Protein AF-A0A5C4VNK1-F1 (afdb_monomer_lite)

Foldseek 3Di:
DDDDDDDDDPPPDPDPDDPPPFDKQKDQWLVSVQVVCVPPQAFFFWQFKFAPAPPAEPEEPDDRNVLGRFTWHGWAHPDGQWIWIDGHFKIKIKRQPPFKMKMWTQADDDDDPPDPADARMWTATPNHTTIGTHGPDPHDDMHIYMDTD

Organism: NCBI:txid1517589

Radius of gyration: 21.31 Å; chains: 1; bounding box: 63×32×71 Å

pLDDT: mean 85.54, std 19.6, range [34.22, 98.31]

Sequence (149 aa):
MNHVETFSSGLVMPLPGGLDRAMTVKARTAADLVALHAEYLDGQTVAKFVVHGINSLKSMDVPLDALAGERVGAVTPTGEATFDLALGAHVLTVDLQRVGVVQWSKNLSAWSFGQPSMPTGQLLFEGGGGINFSEAAKTKRITFRISRA

Structure (mmCIF, N/CA/C/O backbone):
data_AF-A0A5C4VNK1-F1
#
_entry.id   AF-A0A5C4VNK1-F1
#
loop_
_atom_site.group_PDB
_atom_site.id
_atom_site.type_symbol
_atom_site.label_atom_id
_atom_site.label_alt_id
_atom_site.label_comp_id
_atom_site.label_asym_id
_atom_site.label_entity_id
_atom_site.label_seq_id
_atom_site.pdbx_PDB_ins_code
_atom_site.Cartn_x
_atom_site.Cartn_y
_atom_site.Cartn_z
_atom_site.occupancy
_atom_site.B_iso_or_equiv
_atom_site.auth_seq_id
_atom_site.auth_comp_id
_atom_site.auth_a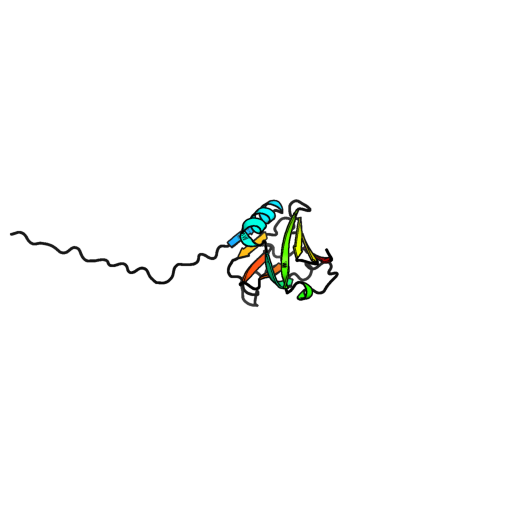sym_id
_atom_site.auth_atom_id
_atom_site.pdbx_PDB_model_num
ATOM 1 N N . MET A 1 1 ? -49.072 16.860 -57.451 1.00 45.97 1 MET A N 1
ATOM 2 C CA . MET A 1 1 ? -48.326 17.913 -56.725 1.00 45.97 1 MET A CA 1
ATOM 3 C C . MET A 1 1 ? -48.921 17.941 -55.325 1.00 45.97 1 MET A C 1
ATOM 5 O O . MET A 1 1 ? -50.079 18.294 -55.205 1.00 45.97 1 MET A O 1
ATOM 9 N N . ASN A 1 2 ? -48.318 17.367 -54.288 1.00 38.59 2 ASN A N 1
ATOM 10 C CA . ASN A 1 2 ? -46.922 17.481 -53.877 1.00 38.59 2 ASN A CA 1
ATOM 11 C C . ASN A 1 2 ? -46.311 16.129 -53.485 1.00 38.59 2 ASN A C 1
ATOM 13 O O . ASN A 1 2 ? -46.978 15.265 -52.924 1.00 38.59 2 ASN A O 1
ATOM 17 N N . HIS A 1 3 ? -45.036 15.990 -53.838 1.00 37.59 3 HIS A N 1
ATOM 18 C CA . HIS A 1 3 ? -44.145 14.888 -53.507 1.00 37.59 3 HIS A CA 1
ATOM 19 C C . HIS A 1 3 ? -43.851 14.878 -52.000 1.00 37.59 3 HIS A C 1
ATOM 21 O O . HIS A 1 3 ? -43.581 15.924 -51.413 1.00 37.59 3 HIS A O 1
ATOM 27 N N . VAL A 1 4 ? -43.889 13.690 -51.398 1.00 43.09 4 VAL A N 1
ATOM 28 C CA . VAL A 1 4 ? -43.359 13.407 -50.062 1.00 43.09 4 VAL A CA 1
ATOM 29 C C . VAL A 1 4 ? -41.907 12.978 -50.260 1.00 43.09 4 VAL A C 1
ATOM 31 O O . VAL A 1 4 ? -41.666 11.970 -50.923 1.00 43.09 4 VAL A O 1
ATOM 34 N N . GLU A 1 5 ? -40.948 13.735 -49.726 1.00 37.41 5 GLU A N 1
ATOM 35 C CA . GLU A 1 5 ? -39.546 13.316 -49.673 1.00 37.41 5 GLU A CA 1
ATOM 36 C C . GLU A 1 5 ? -39.192 12.802 -48.272 1.00 37.41 5 GLU A C 1
ATOM 38 O O . GLU A 1 5 ? -39.192 13.509 -47.268 1.00 37.41 5 GLU A O 1
ATOM 43 N N . THR A 1 6 ? -38.957 11.496 -48.271 1.00 39.03 6 THR A N 1
ATOM 44 C CA . THR A 1 6 ? -38.232 10.610 -47.366 1.00 39.03 6 THR A CA 1
ATOM 45 C C . THR A 1 6 ? -37.238 11.279 -46.404 1.00 39.03 6 THR A C 1
ATOM 47 O O . THR A 1 6 ? -36.171 11.737 -46.808 1.00 39.03 6 THR A O 1
ATOM 50 N N . PHE A 1 7 ? -37.507 11.189 -45.097 1.00 36.97 7 PHE A N 1
ATOM 51 C CA . PHE A 1 7 ? -36.459 11.270 -44.076 1.00 36.97 7 PHE A CA 1
ATOM 52 C C . PHE A 1 7 ? -35.729 9.925 -44.022 1.00 36.97 7 PHE A C 1
ATOM 54 O O . PHE A 1 7 ? -36.294 8.908 -43.619 1.00 36.97 7 PHE A O 1
ATOM 61 N N . SER A 1 8 ? -34.470 9.920 -44.461 1.00 41.41 8 SER A N 1
ATOM 62 C CA . SER A 1 8 ? -33.576 8.770 -44.347 1.00 41.41 8 SER A CA 1
ATOM 63 C C . SER A 1 8 ? -33.386 8.403 -42.872 1.00 41.41 8 SER A C 1
ATOM 65 O O . SER A 1 8 ? -32.919 9.211 -42.067 1.00 41.41 8 SER A O 1
ATOM 67 N N . SER A 1 9 ? -33.787 7.184 -42.513 1.00 45.34 9 SER A N 1
ATOM 68 C CA . SER A 1 9 ? -33.595 6.599 -41.190 1.00 45.34 9 SER A CA 1
ATOM 69 C C . SER A 1 9 ? -32.107 6.362 -40.930 1.00 45.34 9 SER A C 1
ATOM 71 O O . SER A 1 9 ? -31.555 5.319 -41.270 1.00 45.34 9 SER A O 1
ATOM 73 N N . GLY A 1 10 ? -31.454 7.325 -40.283 1.00 35.81 10 GLY A N 1
ATOM 74 C CA . GLY A 1 10 ? -30.170 7.121 -39.619 1.00 35.81 10 GLY A CA 1
ATOM 75 C C . GLY A 1 10 ? -30.363 6.344 -38.318 1.00 35.81 10 GLY A C 1
ATOM 76 O O . GLY A 1 10 ? -30.287 6.920 -37.237 1.00 35.81 10 GLY A O 1
ATOM 77 N N . LEU A 1 11 ? -30.648 5.043 -38.419 1.00 34.22 11 LEU A N 1
ATOM 78 C CA . LEU A 1 11 ? -30.613 4.119 -37.288 1.00 34.22 11 LEU A CA 1
ATOM 79 C C . LEU A 1 11 ? -29.149 3.958 -36.847 1.00 34.22 11 LEU A C 1
ATOM 81 O O . LEU A 1 11 ? -28.434 3.079 -37.325 1.00 34.22 11 LEU A O 1
ATOM 85 N N . VAL A 1 12 ? -28.683 4.823 -35.946 1.00 37.19 12 VAL A N 1
ATOM 86 C CA . VAL A 1 12 ? -27.441 4.579 -35.208 1.00 37.19 12 VAL A CA 1
ATOM 87 C C . VAL A 1 12 ? -27.752 3.489 -34.189 1.00 37.19 12 VAL A C 1
ATOM 89 O O . VAL A 1 12 ? -28.315 3.751 -33.128 1.00 37.19 12 VAL A O 1
ATOM 92 N N . MET A 1 13 ? -27.433 2.244 -34.539 1.00 36.16 13 MET A N 1
ATOM 93 C CA . MET A 1 13 ? -27.418 1.157 -33.567 1.00 36.16 13 MET A CA 1
ATOM 94 C C . MET A 1 13 ? -26.380 1.483 -32.481 1.00 36.16 13 MET A C 1
ATOM 96 O O . MET A 1 13 ? -25.235 1.790 -32.825 1.00 36.16 13 MET A O 1
ATOM 100 N N . PRO A 1 14 ? -26.723 1.413 -31.183 1.00 37.62 14 PRO A N 1
ATOM 101 C CA . PRO A 1 14 ? -25.704 1.429 -30.150 1.00 37.62 14 PRO A CA 1
ATOM 102 C C . PRO A 1 14 ? -24.850 0.166 -30.306 1.00 37.62 14 PRO A C 1
ATOM 104 O O . PRO A 1 14 ? -25.360 -0.954 -30.272 1.00 37.62 14 PRO A O 1
ATOM 107 N N . LEU A 1 15 ? -23.543 0.346 -30.506 1.00 40.25 15 LEU A N 1
ATOM 108 C CA . LEU A 1 15 ? -22.578 -0.747 -30.421 1.00 40.25 15 LEU A CA 1
ATOM 109 C C . LEU A 1 15 ? -22.698 -1.405 -29.030 1.00 40.25 15 LEU A C 1
ATOM 111 O O . LEU A 1 15 ? -22.724 -0.682 -28.028 1.00 40.25 15 LEU A O 1
ATOM 115 N N . PRO A 1 16 ? -22.736 -2.745 -28.924 1.00 41.34 16 PRO A N 1
ATOM 116 C CA . PRO A 1 16 ? -22.657 -3.423 -27.640 1.00 41.34 16 PRO A CA 1
ATOM 117 C C . PRO A 1 16 ? -21.209 -3.321 -27.156 1.00 41.34 16 PRO A C 1
ATOM 119 O O . PRO A 1 16 ? -20.336 -4.087 -27.550 1.00 41.34 16 PRO A O 1
ATOM 122 N N . GLY A 1 17 ? -20.936 -2.296 -26.360 1.00 39.12 17 GLY A N 1
ATOM 123 C CA . GLY A 1 17 ? -19.584 -1.973 -25.925 1.00 39.12 17 GLY A CA 1
ATOM 124 C C . GLY A 1 17 ? -19.568 -0.684 -25.129 1.00 39.12 17 GLY A C 1
ATOM 125 O O . GLY A 1 17 ? -18.886 0.268 -25.498 1.00 39.12 17 GLY A O 1
ATOM 126 N N . GLY A 1 18 ? -20.360 -0.632 -24.056 1.00 34.25 18 GLY A N 1
ATOM 127 C CA . GLY A 1 18 ? -20.182 0.394 -23.039 1.00 34.25 18 GLY A CA 1
ATOM 128 C C . GLY A 1 18 ? -18.752 0.293 -22.527 1.00 34.25 18 GLY A C 1
ATOM 129 O O . GLY A 1 18 ? -18.399 -0.684 -21.873 1.00 34.25 18 GLY A O 1
ATOM 130 N N . LEU A 1 19 ? -17.919 1.268 -22.886 1.00 40.84 19 LEU A N 1
ATOM 131 C CA . LEU A 1 19 ? -16.625 1.494 -22.266 1.00 40.84 19 LEU A CA 1
ATOM 132 C C . LEU A 1 19 ? -16.881 1.637 -20.766 1.00 40.84 19 LEU A C 1
ATOM 134 O O . LEU A 1 19 ? -17.278 2.707 -20.304 1.00 40.84 19 LEU A O 1
ATOM 138 N N . ASP A 1 20 ? -16.670 0.551 -20.028 1.00 42.06 20 ASP A N 1
ATOM 139 C CA . ASP A 1 20 ? -16.421 0.556 -18.593 1.00 42.06 20 ASP A CA 1
ATOM 140 C C . ASP A 1 20 ? -15.148 1.398 -18.433 1.00 42.06 20 ASP A C 1
ATOM 142 O O . ASP A 1 20 ? -14.027 0.894 -18.516 1.00 42.06 20 ASP A O 1
ATOM 146 N N . ARG A 1 21 ? -15.304 2.734 -18.428 1.00 48.28 21 ARG A N 1
ATOM 147 C CA . ARG A 1 21 ? -14.194 3.686 -18.322 1.00 48.28 21 ARG A CA 1
ATOM 148 C C . ARG A 1 21 ? -13.455 3.252 -17.077 1.00 48.28 21 ARG A C 1
ATOM 150 O O . ARG A 1 21 ? -14.035 3.356 -16.004 1.00 48.28 21 ARG A O 1
ATOM 157 N N . ALA A 1 22 ? -12.241 2.725 -17.240 1.00 54.50 22 ALA A N 1
ATOM 158 C CA . ALA A 1 22 ? -11.455 2.154 -16.157 1.00 54.50 22 ALA A CA 1
ATOM 159 C C . ALA A 1 22 ? -11.434 3.136 -14.983 1.00 54.50 22 ALA A C 1
ATOM 161 O O . ALA A 1 22 ? -10.708 4.135 -15.013 1.00 54.50 22 ALA A O 1
ATOM 162 N N . MET A 1 23 ? -12.306 2.902 -13.999 1.00 65.88 23 MET A N 1
ATOM 163 C CA . MET A 1 23 ? -12.531 3.853 -12.928 1.00 65.88 23 MET A CA 1
ATOM 164 C C . MET A 1 23 ? -11.288 3.808 -12.064 1.00 65.88 23 MET A C 1
ATOM 166 O O . MET A 1 23 ? -11.009 2.818 -11.394 1.00 65.88 23 MET A O 1
ATOM 170 N N . THR A 1 24 ? -10.489 4.856 -12.205 1.00 76.94 24 THR A N 1
ATOM 171 C CA . THR A 1 24 ? -9.180 4.963 -11.591 1.00 76.94 24 THR A CA 1
ATOM 172 C C . THR A 1 24 ? -9.234 6.121 -10.621 1.00 76.94 24 THR A C 1
ATOM 174 O O . THR A 1 24 ? -9.294 7.277 -11.042 1.00 76.94 24 THR A O 1
ATOM 177 N N . VAL A 1 25 ? -9.201 5.812 -9.330 1.00 89.56 25 VAL A N 1
ATOM 178 C CA . VAL A 1 25 ? -9.238 6.813 -8.261 1.00 89.56 25 VAL A CA 1
ATOM 179 C C . VAL A 1 25 ? -7.847 6.927 -7.661 1.00 89.56 25 VAL A C 1
ATOM 181 O O . VAL A 1 25 ? -7.169 5.920 -7.447 1.00 89.56 25 VAL A O 1
ATOM 184 N N . LYS A 1 26 ? -7.389 8.165 -7.455 1.00 93.38 26 LYS A N 1
ATOM 185 C CA . LYS A 1 26 ? -6.044 8.462 -6.958 1.00 93.38 26 LYS A CA 1
ATOM 186 C C . LYS A 1 26 ? -6.114 9.137 -5.601 1.00 93.38 26 LYS A C 1
ATOM 188 O O . LYS A 1 26 ? -6.891 10.065 -5.424 1.00 93.38 26 LYS A O 1
ATOM 193 N N . ALA A 1 27 ? -5.224 8.726 -4.713 1.00 92.94 27 ALA A N 1
ATOM 194 C CA . ALA A 1 27 ? -5.024 9.316 -3.402 1.00 92.94 27 ALA A CA 1
ATOM 195 C C . ALA A 1 27 ? -3.539 9.637 -3.204 1.00 92.94 27 ALA A C 1
ATOM 197 O O . ALA A 1 27 ? -2.667 8.892 -3.666 1.00 92.94 27 ALA A O 1
ATOM 198 N N . ARG A 1 28 ? -3.244 10.772 -2.563 1.00 93.38 28 ARG A N 1
ATOM 199 C CA . ARG A 1 28 ? -1.862 11.203 -2.274 1.00 93.38 28 ARG A CA 1
ATOM 200 C C . ARG A 1 28 ? -1.623 11.477 -0.801 1.00 93.38 28 ARG A C 1
ATOM 202 O O . ARG A 1 28 ? -0.479 11.438 -0.364 1.00 93.38 28 ARG A O 1
ATOM 209 N N . THR A 1 29 ? -2.688 11.743 -0.059 1.00 92.62 29 THR A N 1
ATOM 210 C CA . THR A 1 29 ? -2.644 11.940 1.387 1.00 92.62 29 THR A CA 1
ATOM 211 C C . THR A 1 29 ? -3.324 10.782 2.106 1.00 92.62 29 THR A C 1
ATOM 213 O O . THR A 1 29 ? -4.122 10.043 1.522 1.00 92.62 29 THR A O 1
ATOM 216 N N . ALA A 1 30 ? -3.039 10.634 3.398 1.00 91.81 30 ALA A N 1
ATOM 217 C CA . ALA A 1 30 ? -3.733 9.662 4.233 1.00 91.81 30 ALA A CA 1
ATOM 218 C C . ALA A 1 30 ? -5.246 9.955 4.317 1.00 91.81 30 ALA A C 1
ATOM 220 O O . ALA A 1 30 ? -6.048 9.027 4.351 1.00 91.81 30 ALA A O 1
ATOM 221 N N . ALA A 1 31 ? -5.653 11.229 4.273 1.00 91.25 31 ALA A N 1
ATOM 222 C CA . ALA A 1 31 ? -7.063 11.621 4.255 1.00 91.25 31 ALA A CA 1
ATOM 223 C C . ALA A 1 31 ? -7.775 11.172 2.966 1.00 91.25 31 ALA A C 1
ATOM 225 O O . ALA A 1 31 ? -8.860 10.593 3.036 1.00 91.25 31 ALA A O 1
ATOM 226 N N . ASP A 1 32 ? -7.138 11.357 1.803 1.00 93.38 32 ASP A N 1
ATOM 227 C CA . ASP A 1 32 ? -7.664 10.851 0.526 1.00 93.38 32 ASP A CA 1
ATOM 228 C C . ASP A 1 32 ? -7.832 9.326 0.565 1.00 93.38 32 ASP A C 1
ATOM 230 O O . ASP A 1 32 ? -8.756 8.776 -0.032 1.00 93.38 32 ASP A O 1
ATOM 234 N N . LEU A 1 33 ? -6.936 8.632 1.274 1.00 93.62 33 LEU A N 1
ATOM 235 C CA . LEU A 1 33 ? -7.006 7.184 1.417 1.00 93.62 33 LEU A CA 1
ATOM 236 C C . LEU A 1 33 ? -8.103 6.693 2.331 1.00 93.62 33 LEU A C 1
ATOM 238 O O . LEU A 1 33 ? -8.663 5.642 2.046 1.00 93.62 33 LEU A O 1
ATOM 242 N N . VAL A 1 34 ? -8.441 7.433 3.381 1.00 95.25 34 VAL A N 1
ATOM 243 C CA . VAL A 1 34 ? -9.615 7.110 4.195 1.00 95.25 34 VAL A CA 1
ATOM 244 C C . VAL A 1 34 ? -10.882 7.184 3.337 1.00 95.25 34 VAL A C 1
ATOM 246 O O . VAL A 1 34 ? -11.717 6.283 3.405 1.00 95.25 34 VAL A O 1
ATOM 249 N N . ALA A 1 35 ? -10.997 8.200 2.473 1.00 93.81 35 ALA A N 1
ATOM 250 C CA . ALA A 1 35 ? -12.117 8.317 1.539 1.00 93.81 35 ALA A CA 1
ATOM 251 C C . ALA A 1 35 ? -12.133 7.175 0.505 1.00 93.81 35 ALA A C 1
ATOM 253 O O . ALA A 1 35 ? -13.151 6.509 0.335 1.00 93.81 35 ALA A O 1
ATOM 254 N N . LEU A 1 36 ? -10.988 6.891 -0.128 1.00 93.44 36 LEU A N 1
ATOM 255 C CA . LEU A 1 36 ? -10.841 5.792 -1.089 1.00 93.44 36 LEU A CA 1
ATOM 256 C C . LEU A 1 36 ? -11.131 4.426 -0.438 1.00 93.44 36 LEU A C 1
ATOM 258 O O . LEU A 1 36 ? -11.768 3.573 -1.055 1.00 93.44 36 LEU A O 1
ATOM 262 N N . HIS A 1 37 ? -10.715 4.228 0.816 1.00 94.94 37 HIS A N 1
ATOM 263 C CA . HIS A 1 37 ? -11.009 3.029 1.595 1.00 94.94 37 HIS A CA 1
ATOM 264 C C . HIS A 1 37 ? -12.509 2.829 1.788 1.00 94.94 37 HIS A C 1
ATOM 266 O O . HIS A 1 37 ? -13.018 1.764 1.443 1.00 94.94 37 HIS A O 1
ATOM 272 N N . ALA A 1 38 ? -13.199 3.853 2.299 1.00 93.56 38 ALA A N 1
ATOM 273 C CA . ALA A 1 38 ? -14.625 3.780 2.601 1.00 93.56 38 ALA A CA 1
ATOM 274 C C . ALA A 1 38 ? -15.477 3.457 1.364 1.00 93.56 38 ALA A C 1
ATOM 276 O O . ALA A 1 38 ? -16.513 2.810 1.485 1.00 93.56 38 ALA A O 1
ATOM 277 N N . GLU A 1 39 ? -15.046 3.900 0.182 1.00 93.38 39 GLU A N 1
ATOM 278 C CA . GLU A 1 39 ? -15.800 3.703 -1.054 1.00 93.38 39 GLU A CA 1
ATOM 279 C C . GLU A 1 39 ? -15.460 2.388 -1.776 1.00 93.38 39 GLU A C 1
ATOM 281 O O . GLU A 1 39 ? -16.344 1.779 -2.380 1.00 93.38 39 GLU A O 1
ATOM 286 N N . TYR A 1 40 ? -14.200 1.933 -1.726 1.00 93.19 40 TYR A N 1
ATOM 287 C CA . TYR A 1 40 ? -13.727 0.871 -2.627 1.00 93.19 40 TYR A CA 1
ATOM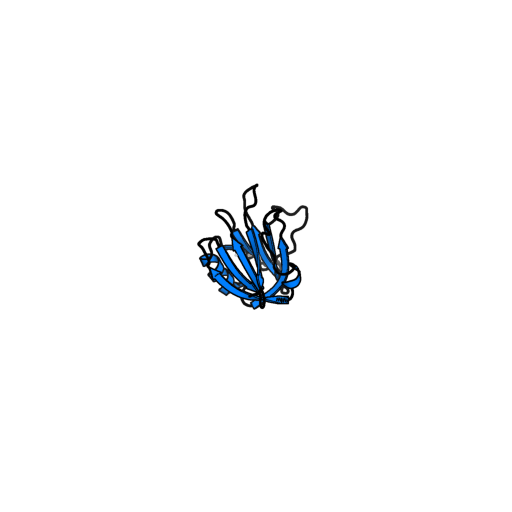 288 C C . TYR A 1 40 ? -12.962 -0.283 -1.984 1.00 93.19 40 TYR A C 1
ATOM 290 O O . TYR A 1 40 ? -12.900 -1.361 -2.583 1.00 93.19 40 TYR A O 1
ATOM 298 N N . LEU A 1 41 ? -12.312 -0.063 -0.838 1.00 93.75 41 LEU A N 1
ATOM 299 C CA . LEU A 1 41 ? -11.379 -1.047 -0.278 1.00 93.75 41 LEU A CA 1
ATOM 300 C C . LEU A 1 41 ? -11.962 -1.826 0.886 1.00 93.75 41 LEU A C 1
ATOM 302 O O . LEU A 1 41 ? -11.553 -2.970 1.076 1.00 93.75 41 LEU A O 1
ATOM 306 N N . ASP A 1 42 ? -12.867 -1.217 1.656 1.00 94.62 42 ASP A N 1
ATOM 307 C CA . ASP A 1 42 ? -13.392 -1.839 2.864 1.00 94.62 42 ASP A CA 1
ATOM 308 C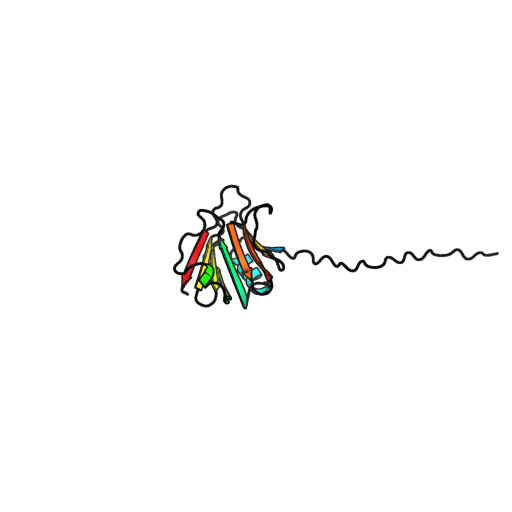 C . ASP A 1 42 ? -13.951 -3.227 2.553 1.00 94.62 42 ASP A C 1
ATOM 310 O O . ASP A 1 42 ? -14.801 -3.428 1.680 1.00 94.62 42 ASP A O 1
ATOM 314 N N . GLY A 1 43 ? -13.414 -4.212 3.259 1.00 93.94 43 GLY A N 1
ATOM 315 C CA . GLY A 1 43 ? -13.865 -5.578 3.159 1.00 93.94 43 GLY A CA 1
ATOM 316 C C . GLY A 1 43 ? -13.442 -6.384 1.941 1.00 93.94 43 GLY A C 1
ATOM 317 O O . GLY A 1 43 ? -13.868 -7.537 1.845 1.00 93.94 43 GLY A O 1
ATOM 318 N N . GLN A 1 44 ? -12.611 -5.833 1.054 1.00 96.88 44 GLN A N 1
ATOM 319 C CA . GLN A 1 44 ? -11.958 -6.606 -0.003 1.00 96.88 44 GLN A CA 1
ATOM 320 C C . GLN A 1 44 ? -11.057 -7.691 0.601 1.00 96.88 44 GLN A C 1
ATOM 322 O O . GLN A 1 44 ? -10.403 -7.465 1.619 1.00 96.88 44 GLN A O 1
ATOM 327 N N . THR A 1 45 ? -10.981 -8.853 -0.044 1.00 98.12 45 THR A N 1
ATOM 328 C CA . THR A 1 45 ? -10.041 -9.916 0.343 1.00 98.12 45 THR A CA 1
ATOM 329 C C . THR A 1 45 ? -8.773 -9.803 -0.485 1.00 98.12 45 THR A C 1
ATOM 331 O O . THR A 1 45 ? -8.830 -9.728 -1.715 1.00 98.12 45 THR A O 1
ATOM 334 N N . VAL A 1 46 ? -7.619 -9.796 0.175 1.00 98.19 46 VAL A N 1
ATOM 335 C CA . VAL A 1 46 ? -6.313 -9.734 -0.477 1.00 98.19 46 VAL A CA 1
ATOM 336 C C . VAL A 1 46 ? -6.031 -11.049 -1.195 1.00 98.19 46 VAL A C 1
ATOM 338 O O . VAL A 1 46 ? -5.920 -12.098 -0.575 1.00 98.19 46 VAL A O 1
ATOM 341 N N . ALA A 1 47 ? -5.838 -10.987 -2.509 1.00 98.00 47 ALA A N 1
ATOM 342 C CA . ALA A 1 47 ? -5.314 -12.108 -3.282 1.00 98.00 47 ALA A CA 1
ATOM 343 C C . ALA A 1 47 ? -3.786 -12.166 -3.203 1.00 98.00 47 ALA A C 1
ATOM 345 O O . ALA A 1 47 ? -3.191 -13.240 -3.131 1.00 98.00 47 ALA A O 1
ATOM 346 N N . LYS A 1 48 ? -3.126 -11.002 -3.282 1.00 97.50 48 LYS A N 1
ATOM 347 C CA . LYS A 1 48 ? -1.663 -10.922 -3.299 1.00 97.50 48 LYS A CA 1
ATOM 348 C C . LYS A 1 48 ? -1.164 -9.519 -2.995 1.00 97.50 48 LYS A C 1
ATOM 350 O O . LYS A 1 48 ? -1.695 -8.549 -3.527 1.00 97.50 48 LYS A O 1
ATOM 355 N N . PHE A 1 49 ? -0.058 -9.426 -2.263 1.00 97.81 49 PHE A N 1
ATOM 356 C CA . PHE A 1 49 ? 0.757 -8.218 -2.203 1.00 97.81 49 PHE A CA 1
ATOM 357 C C . PHE A 1 49 ? 2.113 -8.452 -2.879 1.00 97.81 49 PHE A C 1
ATOM 359 O O . PHE A 1 49 ? 2.762 -9.477 -2.669 1.00 97.81 49 PHE A O 1
ATOM 366 N N . VAL A 1 50 ? 2.538 -7.516 -3.726 1.00 96.00 50 VAL A N 1
ATOM 367 C CA . VAL A 1 50 ? 3.803 -7.581 -4.467 1.00 96.00 50 VAL A CA 1
ATOM 368 C C . VAL A 1 50 ? 4.559 -6.276 -4.286 1.00 96.00 50 VAL A C 1
ATOM 370 O O . VAL A 1 50 ? 4.006 -5.201 -4.499 1.00 96.00 50 VAL A O 1
ATOM 373 N N . VAL A 1 51 ? 5.843 -6.358 -3.942 1.00 95.81 51 VAL A N 1
ATOM 374 C CA . VAL A 1 51 ? 6.740 -5.198 -3.877 1.00 95.81 51 VAL A CA 1
ATOM 375 C C . VAL A 1 51 ? 7.751 -5.305 -5.010 1.00 95.81 51 VAL A C 1
ATOM 377 O O . VAL A 1 51 ? 8.509 -6.268 -5.075 1.00 95.81 51 VAL A O 1
ATOM 380 N N . HIS A 1 52 ? 7.774 -4.315 -5.902 1.00 93.50 52 HIS A N 1
ATOM 381 C CA . HIS A 1 52 ? 8.736 -4.266 -7.011 1.00 93.50 52 HIS A CA 1
ATOM 382 C C . HIS A 1 52 ? 9.889 -3.287 -6.753 1.00 93.50 52 HIS A C 1
ATOM 384 O O . HIS A 1 52 ? 10.937 -3.366 -7.394 1.00 93.50 52 HIS A O 1
ATOM 390 N N . GLY A 1 53 ? 9.714 -2.334 -5.833 1.00 90.56 53 GLY A N 1
ATOM 391 C CA . GLY A 1 53 ? 10.768 -1.401 -5.453 1.00 90.56 53 GLY A CA 1
ATOM 392 C C . GLY A 1 53 ? 11.893 -2.100 -4.689 1.00 90.56 53 GLY A C 1
ATOM 393 O O . GLY A 1 53 ? 11.678 -2.567 -3.574 1.00 90.56 53 GLY A O 1
ATOM 394 N N . ILE A 1 54 ? 13.107 -2.094 -5.255 1.00 84.81 54 ILE A N 1
ATOM 395 C CA . ILE A 1 54 ? 14.304 -2.790 -4.730 1.00 84.81 54 ILE A CA 1
ATOM 396 C C . ILE A 1 54 ? 14.600 -2.458 -3.254 1.00 84.81 54 ILE A C 1
ATOM 398 O O . ILE A 1 54 ? 15.110 -3.299 -2.528 1.00 84.81 54 ILE A O 1
ATOM 402 N N . ASN A 1 55 ? 14.245 -1.256 -2.789 1.00 89.62 55 ASN A N 1
ATOM 403 C CA . ASN A 1 55 ? 14.479 -0.802 -1.413 1.00 89.62 55 ASN A CA 1
ATOM 404 C C . ASN A 1 55 ? 13.191 -0.391 -0.690 1.00 89.62 55 ASN A C 1
ATOM 406 O O . ASN A 1 55 ? 13.251 0.372 0.278 1.00 89.62 55 ASN A O 1
ATOM 410 N N . SER A 1 56 ? 12.033 -0.820 -1.184 1.00 95.00 56 SER A N 1
ATOM 411 C CA . SER A 1 56 ? 10.745 -0.341 -0.685 1.00 95.00 56 SER A CA 1
ATOM 412 C C . SER A 1 56 ? 10.228 -1.156 0.491 1.00 95.00 56 SER A C 1
ATOM 414 O O . SER A 1 56 ? 9.671 -0.571 1.411 1.00 95.00 56 SER A O 1
ATOM 416 N N . LEU A 1 57 ? 10.466 -2.467 0.535 1.00 96.38 57 LEU A N 1
ATOM 417 C CA . LEU A 1 57 ? 10.148 -3.266 1.718 1.00 96.38 57 LEU A CA 1
ATOM 418 C C . LEU A 1 57 ? 11.228 -3.052 2.787 1.00 96.38 57 LEU A C 1
ATOM 420 O O . LEU A 1 57 ? 12.389 -3.394 2.572 1.00 96.38 57 LEU A O 1
ATOM 424 N N . LYS A 1 58 ? 10.865 -2.436 3.916 1.00 96.06 58 LYS A N 1
ATOM 425 C CA . LYS A 1 58 ? 11.813 -2.077 4.986 1.00 96.06 58 LYS A CA 1
ATOM 426 C C . LYS A 1 58 ? 11.871 -3.103 6.104 1.00 96.06 58 LYS A C 1
ATOM 428 O O . LYS A 1 58 ? 12.939 -3.314 6.666 1.00 96.06 58 LYS A O 1
ATOM 433 N N . SER A 1 59 ? 10.738 -3.713 6.426 1.00 95.69 59 SER A N 1
ATOM 434 C CA . SER A 1 59 ? 10.636 -4.773 7.424 1.00 95.69 59 SER A CA 1
ATOM 435 C C . SER A 1 59 ? 9.409 -5.630 7.150 1.00 95.69 59 SER A C 1
ATOM 437 O O . SER A 1 59 ? 8.422 -5.151 6.585 1.00 95.69 59 SER A O 1
ATOM 439 N N . MET A 1 60 ? 9.482 -6.896 7.547 1.00 95.81 60 MET A N 1
ATOM 440 C CA . MET A 1 60 ? 8.359 -7.819 7.488 1.00 95.81 60 MET A CA 1
ATOM 441 C C . MET A 1 60 ? 8.465 -8.806 8.654 1.00 95.81 60 MET A C 1
ATOM 443 O O . MET A 1 60 ? 9.460 -9.519 8.777 1.00 95.81 60 MET A O 1
ATOM 447 N N . ASP A 1 61 ? 7.455 -8.829 9.518 1.00 96.06 61 ASP A N 1
ATOM 448 C CA . ASP A 1 61 ? 7.371 -9.787 10.631 1.00 96.06 61 ASP A CA 1
ATOM 449 C C . ASP A 1 61 ? 6.804 -11.148 10.189 1.00 96.06 61 ASP A C 1
ATOM 451 O O . ASP A 1 61 ? 6.887 -12.148 10.915 1.00 96.06 61 ASP A O 1
ATOM 455 N N . VAL A 1 62 ? 6.191 -11.158 9.003 1.00 94.25 62 VAL A N 1
ATOM 456 C CA . VAL A 1 62 ? 5.611 -12.298 8.290 1.00 94.25 62 VAL A CA 1
ATOM 457 C C . VAL A 1 62 ? 5.979 -12.196 6.807 1.00 94.25 62 VAL A C 1
ATOM 459 O O . VAL A 1 62 ? 6.245 -11.092 6.323 1.00 94.25 62 VAL A O 1
ATOM 462 N N . PRO A 1 63 ? 6.019 -13.310 6.063 1.00 95.06 63 PRO A N 1
ATOM 463 C CA . PRO A 1 63 ? 6.255 -13.257 4.624 1.00 95.06 63 PRO A CA 1
ATOM 464 C C . PRO A 1 63 ? 5.062 -12.619 3.880 1.00 95.06 63 PRO A C 1
ATOM 466 O O . PRO A 1 63 ? 3.940 -12.600 4.378 1.00 95.06 63 PRO A O 1
ATOM 469 N N . LEU A 1 64 ? 5.298 -12.061 2.684 1.00 95.25 64 LEU A N 1
ATOM 470 C CA . LEU A 1 64 ? 4.283 -11.307 1.919 1.00 95.25 64 LEU A CA 1
ATOM 471 C C . LEU A 1 64 ? 3.053 -12.141 1.529 1.00 95.25 64 LEU A C 1
ATOM 473 O O . LEU A 1 64 ? 1.960 -11.600 1.376 1.00 95.25 64 LEU A O 1
ATOM 477 N N . ASP A 1 65 ? 3.240 -13.442 1.331 1.00 95.38 65 ASP A N 1
ATOM 478 C CA . ASP A 1 65 ? 2.185 -14.401 1.007 1.00 95.38 65 ASP A CA 1
ATOM 479 C C . ASP A 1 65 ? 1.244 -14.673 2.187 1.00 95.38 65 ASP A C 1
ATOM 481 O O . ASP A 1 65 ? 0.097 -15.041 1.953 1.00 95.38 65 ASP A O 1
ATOM 485 N N . ALA A 1 66 ? 1.664 -14.394 3.426 1.00 96.25 66 ALA A N 1
ATOM 486 C CA . ALA A 1 66 ? 0.795 -14.462 4.601 1.00 96.25 66 ALA A CA 1
ATOM 487 C C . ALA A 1 66 ? -0.340 -13.422 4.578 1.00 96.25 66 ALA A C 1
ATOM 489 O O . ALA A 1 66 ? -1.287 -13.547 5.344 1.00 96.25 66 ALA A O 1
ATOM 490 N N . LEU A 1 67 ? -0.260 -12.409 3.705 1.00 97.19 67 LEU A N 1
ATOM 491 C CA . LEU A 1 67 ? -1.342 -11.444 3.510 1.00 97.19 67 LEU A CA 1
ATOM 492 C C . LEU A 1 67 ? -2.462 -11.980 2.607 1.00 97.19 67 LEU A C 1
ATOM 494 O O . LEU A 1 67 ? -3.519 -11.363 2.537 1.00 97.19 67 LEU A O 1
ATOM 498 N N . ALA A 1 68 ? -2.247 -13.076 1.874 1.00 97.81 68 ALA A N 1
ATOM 499 C CA . ALA A 1 68 ? -3.290 -13.651 1.032 1.00 97.81 68 ALA A CA 1
ATOM 500 C C . ALA A 1 68 ? -4.426 -14.228 1.894 1.00 97.81 68 ALA A C 1
ATOM 502 O O . ALA A 1 68 ? -4.182 -14.917 2.881 1.00 97.81 68 ALA A O 1
ATOM 503 N N . GLY A 1 69 ? -5.670 -13.946 1.512 1.00 97.94 69 GLY A N 1
ATOM 504 C CA . GLY A 1 69 ? -6.870 -14.296 2.272 1.00 97.94 69 GLY A CA 1
ATOM 505 C C . GLY A 1 69 ? -7.221 -13.309 3.391 1.00 97.94 69 GLY A C 1
ATOM 506 O O . GLY A 1 69 ? -8.322 -13.386 3.933 1.00 97.94 69 GLY A O 1
ATOM 507 N N . GLU A 1 70 ? -6.343 -12.355 3.720 1.00 98.06 70 GLU A N 1
ATOM 508 C CA . GLU A 1 70 ? -6.654 -11.328 4.715 1.00 98.06 70 GLU A CA 1
ATOM 509 C C . GLU A 1 70 ? -7.688 -10.336 4.183 1.00 98.06 70 GLU A C 1
ATOM 511 O O . GLU A 1 70 ? -7.672 -9.939 3.013 1.00 98.06 70 GLU A O 1
ATOM 516 N N . ARG A 1 71 ? -8.588 -9.898 5.065 1.00 97.88 71 ARG A N 1
ATOM 517 C CA . ARG A 1 71 ? -9.610 -8.905 4.728 1.00 97.88 71 ARG A CA 1
ATOM 518 C C . ARG A 1 71 ? -9.085 -7.504 5.001 1.00 97.88 71 ARG A C 1
ATOM 520 O O . ARG A 1 71 ? -8.567 -7.233 6.084 1.00 97.88 71 ARG A O 1
ATOM 527 N N . VAL A 1 72 ? -9.279 -6.605 4.044 1.00 97.62 72 VAL A N 1
ATOM 528 C CA . VAL A 1 72 ? -9.040 -5.179 4.239 1.00 97.62 72 VAL A CA 1
ATOM 529 C C . VAL A 1 72 ? -9.987 -4.662 5.318 1.00 97.62 72 VAL A C 1
ATOM 531 O O . VAL A 1 72 ? -11.209 -4.781 5.201 1.00 97.62 72 VAL A O 1
ATOM 534 N N . GLY A 1 73 ? -9.396 -4.125 6.377 1.00 96.94 73 GLY A N 1
ATOM 535 C CA . GLY A 1 73 ? -10.063 -3.347 7.407 1.00 96.94 73 GLY A CA 1
ATOM 536 C C . GLY A 1 73 ? -9.630 -1.886 7.339 1.00 96.94 73 GLY A C 1
ATOM 537 O O . GLY A 1 73 ? -9.197 -1.396 6.300 1.00 96.94 73 GLY A O 1
ATOM 538 N N . ALA A 1 74 ? -9.716 -1.199 8.476 1.00 96.12 74 ALA A N 1
ATOM 539 C CA . ALA A 1 74 ? -9.535 0.245 8.551 1.00 96.12 74 ALA A CA 1
ATOM 540 C C . ALA A 1 74 ? -8.190 0.756 7.998 1.00 96.12 74 ALA A C 1
ATOM 542 O O . ALA A 1 74 ? -7.137 0.130 8.150 1.00 96.12 74 ALA A O 1
ATOM 543 N N . VAL A 1 75 ? -8.240 1.967 7.437 1.00 97.50 75 VAL A N 1
ATOM 544 C CA . VAL A 1 75 ? -7.068 2.807 7.173 1.00 97.50 75 VAL A CA 1
ATOM 545 C C . VAL A 1 75 ? -6.898 3.801 8.316 1.00 97.50 75 VAL A C 1
ATOM 547 O O . VAL A 1 75 ? -7.798 4.599 8.580 1.00 97.50 75 VAL A O 1
ATOM 550 N N . THR A 1 76 ? -5.727 3.794 8.948 1.00 97.75 76 THR A N 1
ATOM 551 C CA . THR A 1 76 ? -5.374 4.707 10.040 1.00 97.75 76 THR A CA 1
ATOM 552 C C . THR A 1 76 ? -4.281 5.670 9.575 1.00 97.75 76 THR A C 1
ATOM 554 O O . THR A 1 76 ? -3.147 5.245 9.353 1.00 97.75 76 THR A O 1
ATOM 557 N N . PRO A 1 77 ? -4.569 6.973 9.427 1.00 97.38 77 PRO A N 1
ATOM 558 C CA . PRO A 1 77 ? -3.540 7.977 9.176 1.00 97.38 77 PRO A CA 1
ATOM 559 C C . PRO A 1 77 ? -2.512 8.026 10.313 1.00 97.38 77 PRO A C 1
ATOM 561 O O . PRO A 1 77 ? -2.876 8.209 11.473 1.00 97.38 77 PRO A O 1
ATOM 564 N N . THR A 1 78 ? -1.226 7.922 9.982 1.00 96.62 78 THR A N 1
ATOM 565 C CA . THR A 1 78 ? -0.105 8.069 10.933 1.00 96.62 78 THR A CA 1
ATOM 566 C C . THR A 1 78 ? 0.791 9.267 10.601 1.00 96.62 78 THR A C 1
ATOM 568 O O . THR A 1 78 ? 1.676 9.630 11.373 1.00 96.62 78 THR A O 1
ATOM 571 N N . GLY A 1 79 ? 0.527 9.929 9.472 1.00 95.06 79 GLY A N 1
ATOM 572 C CA . GLY A 1 79 ? 1.128 11.181 9.026 1.00 95.06 79 GLY A CA 1
ATOM 573 C C . GLY A 1 79 ? 0.382 11.740 7.809 1.00 95.06 79 GLY A C 1
ATOM 574 O O . GLY A 1 79 ? -0.656 11.218 7.414 1.00 95.06 79 GLY A O 1
ATOM 575 N N . GLU A 1 80 ? 0.913 12.792 7.179 1.00 93.19 80 GLU A N 1
ATOM 576 C CA . GLU A 1 80 ? 0.288 13.406 5.990 1.00 93.19 80 GLU A CA 1
ATOM 577 C C . GLU A 1 80 ? 0.225 12.436 4.797 1.00 93.19 80 GLU A C 1
ATOM 579 O O . GLU A 1 80 ? -0.800 12.316 4.125 1.00 93.19 80 GLU A O 1
ATOM 584 N N . ALA A 1 81 ? 1.322 11.713 4.568 1.00 94.00 81 ALA A N 1
ATOM 585 C CA . ALA A 1 81 ? 1.501 10.757 3.476 1.00 94.00 81 ALA A CA 1
ATOM 586 C C . ALA A 1 81 ? 1.803 9.335 3.992 1.00 94.00 81 ALA A C 1
ATOM 588 O O . ALA A 1 81 ? 2.239 8.477 3.225 1.00 94.00 81 ALA A O 1
ATOM 589 N N . THR A 1 82 ? 1.576 9.097 5.288 1.00 96.75 82 THR A N 1
ATOM 590 C CA . THR A 1 82 ? 1.853 7.826 5.966 1.00 96.75 82 THR A CA 1
ATOM 591 C C . THR A 1 82 ? 0.583 7.304 6.615 1.00 96.75 82 THR A C 1
ATOM 593 O O . THR A 1 82 ? -0.157 8.062 7.246 1.00 96.75 82 THR A O 1
ATOM 596 N N . PHE A 1 83 ? 0.313 6.017 6.442 1.00 97.94 83 PHE A N 1
ATOM 597 C CA . PHE A 1 83 ? -0.881 5.372 6.971 1.00 97.94 83 PHE A CA 1
ATOM 598 C C . PHE A 1 83 ? -0.635 3.888 7.221 1.00 97.94 83 PHE A C 1
ATOM 600 O O . PHE A 1 83 ? 0.225 3.267 6.591 1.00 97.94 83 PHE A O 1
ATOM 607 N N . ASP A 1 84 ? -1.448 3.334 8.106 1.00 98.31 84 ASP A N 1
ATOM 608 C CA . ASP A 1 84 ? -1.557 1.906 8.350 1.00 98.31 84 ASP A CA 1
ATOM 609 C C . ASP A 1 84 ? -2.823 1.377 7.679 1.00 98.31 84 ASP A C 1
ATOM 611 O O . ASP A 1 84 ? -3.896 1.968 7.804 1.00 98.31 84 ASP A O 1
ATOM 615 N N . LEU A 1 85 ? -2.697 0.268 6.956 1.00 97.88 85 LEU A N 1
ATOM 616 C CA . LEU A 1 85 ? -3.812 -0.491 6.401 1.00 97.88 85 LEU A CA 1
ATOM 617 C C . LEU A 1 85 ? -3.951 -1.793 7.188 1.00 97.88 85 LEU A C 1
ATOM 619 O O . LEU A 1 85 ? -3.055 -2.641 7.141 1.00 97.88 85 LEU A O 1
ATOM 623 N N . ALA A 1 86 ? -5.065 -1.958 7.897 1.00 98.19 86 ALA A N 1
ATOM 624 C CA . ALA A 1 86 ? -5.367 -3.204 8.588 1.00 98.19 86 ALA A CA 1
ATOM 625 C C . ALA A 1 86 ? -5.739 -4.297 7.574 1.00 98.19 86 ALA A C 1
ATOM 627 O O . ALA A 1 86 ? -6.589 -4.088 6.708 1.00 98.19 86 ALA A O 1
ATOM 628 N N . LEU A 1 87 ? -5.109 -5.464 7.697 1.00 97.62 87 LEU A N 1
ATOM 629 C CA . LEU A 1 87 ? -5.308 -6.650 6.865 1.00 97.62 87 LEU A CA 1
ATOM 630 C C . LEU A 1 87 ? -5.503 -7.856 7.793 1.00 97.62 87 LEU A C 1
ATOM 632 O O . LEU A 1 87 ? -4.552 -8.582 8.075 1.00 97.62 87 LEU A O 1
ATOM 636 N N . GLY A 1 88 ? -6.721 -8.000 8.323 1.00 95.94 88 GLY A N 1
ATOM 637 C CA . GLY A 1 88 ? -7.081 -8.962 9.371 1.00 95.94 88 GLY A CA 1
ATOM 638 C C . GLY A 1 88 ? -6.070 -9.030 10.522 1.00 95.94 88 GLY A C 1
ATOM 639 O O . GLY A 1 88 ? -6.066 -8.137 11.366 1.00 95.94 88 GLY A O 1
ATOM 640 N N . ALA A 1 89 ? -5.235 -10.074 10.583 1.00 95.88 89 ALA A N 1
ATOM 641 C CA . ALA A 1 89 ? -4.234 -10.252 11.650 1.00 95.88 89 ALA A CA 1
ATOM 642 C C . ALA A 1 89 ? -2.934 -9.440 11.458 1.00 95.88 89 ALA A C 1
ATOM 644 O O . ALA A 1 89 ? -2.006 -9.532 12.269 1.00 95.88 89 ALA A O 1
ATOM 645 N N . HIS A 1 90 ? -2.844 -8.660 10.383 1.00 97.88 90 HIS A N 1
ATOM 646 C CA . HIS A 1 90 ? -1.638 -7.958 9.969 1.00 97.88 90 HIS A CA 1
ATOM 647 C C . HIS A 1 90 ? -1.895 -6.469 9.747 1.00 97.88 90 HIS A C 1
ATOM 649 O O . HIS A 1 90 ? -3.015 -6.030 9.486 1.00 97.88 90 HIS A O 1
ATOM 655 N N . VAL A 1 91 ? -0.822 -5.686 9.794 1.00 98.12 91 VAL A N 1
ATOM 656 C CA . VAL A 1 91 ? -0.834 -4.268 9.437 1.00 98.12 91 VAL A CA 1
ATOM 657 C C . VAL A 1 91 ? 0.198 -4.025 8.347 1.00 98.12 91 VAL A C 1
ATOM 659 O O . VAL A 1 91 ? 1.367 -4.393 8.481 1.00 98.12 91 VAL A O 1
ATOM 662 N N . LEU A 1 92 ? -0.244 -3.391 7.261 1.00 98.31 92 LEU A N 1
ATOM 663 C CA . LEU A 1 92 ? 0.622 -2.859 6.217 1.00 98.31 92 LEU A CA 1
ATOM 664 C C . LEU A 1 92 ? 0.786 -1.351 6.431 1.00 98.31 92 LEU A C 1
ATOM 666 O O . LEU A 1 92 ? -0.099 -0.569 6.088 1.00 98.31 92 LEU A O 1
ATOM 670 N N . THR A 1 93 ? 1.936 -0.939 6.954 1.00 98.31 93 THR A N 1
ATOM 671 C CA . THR A 1 93 ? 2.306 0.478 7.049 1.00 98.31 93 THR A CA 1
ATOM 672 C C . THR A 1 93 ? 2.927 0.933 5.738 1.00 98.31 93 THR A C 1
ATOM 674 O O .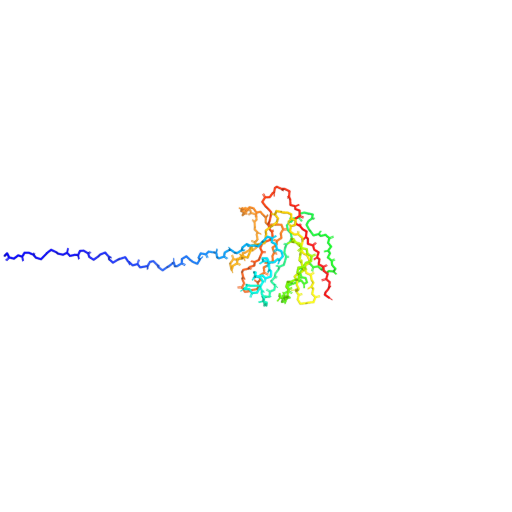 THR A 1 93 ? 3.883 0.323 5.241 1.00 98.31 93 THR A O 1
ATOM 677 N N . VAL A 1 94 ? 2.426 2.040 5.199 1.00 98.12 94 VAL A N 1
ATOM 678 C CA . VAL A 1 94 ? 2.896 2.627 3.945 1.00 98.12 94 VAL A CA 1
ATOM 679 C C . VAL A 1 94 ? 3.286 4.079 4.169 1.00 98.12 94 VAL A C 1
ATOM 681 O O . VAL A 1 94 ? 2.517 4.864 4.714 1.00 98.12 94 VAL A O 1
ATOM 684 N N . ASP A 1 95 ? 4.467 4.449 3.683 1.00 97.44 95 ASP A N 1
ATOM 685 C CA . ASP A 1 95 ? 4.897 5.842 3.559 1.00 97.44 95 ASP A CA 1
ATOM 686 C C . ASP A 1 95 ? 4.999 6.178 2.071 1.00 97.44 95 ASP A C 1
ATOM 688 O O . ASP A 1 95 ? 5.872 5.657 1.365 1.00 97.44 95 ASP A O 1
ATOM 692 N N . LEU A 1 96 ? 4.083 7.023 1.590 1.00 95.06 96 LEU A N 1
ATOM 693 C CA . LEU A 1 96 ? 4.029 7.439 0.190 1.00 95.06 96 LEU A CA 1
ATOM 694 C C . LEU A 1 96 ? 5.137 8.427 -0.174 1.00 95.06 96 LEU A C 1
ATOM 696 O O . LEU A 1 96 ? 5.397 8.649 -1.360 1.00 95.06 96 LEU A O 1
ATOM 700 N N . GLN A 1 97 ? 5.800 9.019 0.820 1.00 90.06 97 GLN A N 1
ATOM 701 C CA . GLN A 1 97 ? 6.717 10.134 0.640 1.00 90.06 97 GLN A CA 1
ATOM 702 C C . GLN A 1 97 ? 6.040 11.277 -0.152 1.00 90.06 97 GLN A C 1
ATOM 704 O O . GLN A 1 97 ? 4.826 11.324 -0.334 1.00 90.06 97 GLN A O 1
ATOM 709 N N . ARG A 1 98 ? 6.810 12.261 -0.628 1.00 81.00 98 ARG A N 1
ATOM 710 C CA . ARG A 1 98 ? 6.233 13.493 -1.211 1.00 81.00 98 ARG A CA 1
ATOM 711 C C . ARG A 1 98 ? 5.530 13.327 -2.563 1.00 81.00 98 ARG A C 1
ATOM 713 O O . ARG A 1 98 ? 4.770 14.203 -2.958 1.00 81.00 98 ARG A O 1
ATOM 720 N N . VAL A 1 99 ? 5.851 12.282 -3.325 1.00 89.25 99 VAL A N 1
ATOM 721 C CA . VAL A 1 99 ? 5.394 12.126 -4.724 1.00 89.25 99 VAL A CA 1
ATOM 722 C C . VAL A 1 99 ? 4.733 10.778 -4.998 1.00 89.25 99 VAL A C 1
ATOM 724 O O . VAL A 1 99 ? 4.424 10.478 -6.155 1.00 89.25 99 VAL A O 1
ATOM 727 N N . GLY A 1 100 ? 4.540 9.965 -3.958 1.00 93.56 100 GLY A N 1
ATOM 728 C CA . GLY A 1 100 ? 3.810 8.716 -4.062 1.00 93.56 100 GLY A CA 1
ATOM 729 C C . GLY A 1 100 ? 2.327 8.956 -4.290 1.00 93.56 100 GLY A C 1
ATOM 730 O O . GLY A 1 100 ? 1.743 9.952 -3.865 1.00 93.56 100 GLY A O 1
ATOM 731 N N . VAL A 1 101 ? 1.727 8.031 -5.020 1.00 95.25 101 VAL A N 1
ATOM 732 C CA . VAL A 1 101 ? 0.311 8.024 -5.346 1.00 95.25 101 VAL A CA 1
ATOM 733 C C . VAL A 1 101 ? -0.193 6.610 -5.164 1.00 95.25 101 VAL A C 1
ATOM 735 O O . VAL A 1 101 ? 0.418 5.650 -5.639 1.00 95.25 101 VAL A O 1
ATOM 738 N N . VAL A 1 102 ? -1.340 6.502 -4.518 1.00 96.31 102 VAL A N 1
ATOM 739 C CA . VAL A 1 102 ? -2.124 5.282 -4.478 1.00 96.31 102 VAL A CA 1
ATOM 740 C C . VAL A 1 102 ? -3.179 5.365 -5.561 1.00 96.31 102 VAL A C 1
ATOM 742 O O . VAL A 1 102 ? -3.872 6.373 -5.680 1.00 96.31 102 VAL A O 1
ATOM 745 N N . GLN A 1 103 ? -3.274 4.325 -6.376 1.00 95.25 103 GLN A N 1
ATOM 746 C CA . GLN A 1 103 ? -4.213 4.258 -7.480 1.00 95.25 103 GLN A CA 1
ATOM 747 C C . GLN A 1 103 ? -5.049 2.991 -7.361 1.00 95.25 103 GLN A C 1
ATOM 749 O O . GLN A 1 103 ? -4.534 1.898 -7.592 1.00 95.25 103 GLN A O 1
ATOM 754 N N . TRP A 1 104 ? -6.330 3.145 -7.042 1.00 95.19 104 TRP A N 1
ATOM 755 C CA . TRP A 1 104 ? -7.293 2.053 -7.116 1.00 95.19 104 TRP A CA 1
ATOM 756 C C . TRP A 1 104 ? -7.763 1.852 -8.558 1.00 95.19 104 TRP A C 1
ATOM 758 O O . TRP A 1 104 ? -7.912 2.817 -9.312 1.00 95.19 104 TRP A O 1
ATOM 768 N N . SER A 1 105 ? -8.000 0.597 -8.930 1.00 93.75 105 SER A N 1
ATOM 769 C CA . SER A 1 105 ? -8.677 0.216 -10.166 1.00 93.75 105 SER A CA 1
ATOM 770 C C . SER A 1 105 ? -9.570 -0.990 -9.905 1.00 93.75 105 SER A C 1
ATOM 772 O O . SER A 1 105 ? -9.124 -1.983 -9.329 1.00 93.75 105 SER A O 1
ATOM 774 N N . LYS A 1 106 ? -10.806 -0.935 -10.411 1.00 90.88 106 LYS A N 1
ATOM 775 C CA . LYS A 1 106 ? -11.753 -2.062 -10.396 1.00 90.88 106 LYS A CA 1
ATOM 776 C C . LYS A 1 106 ? -11.231 -3.286 -11.154 1.00 90.88 106 LYS A C 1
ATOM 778 O O . LYS A 1 106 ? -11.535 -4.412 -10.793 1.00 90.88 106 LYS A O 1
ATOM 783 N N . ASN A 1 107 ? -10.428 -3.055 -12.192 1.00 89.44 107 ASN A N 1
ATOM 784 C CA . ASN A 1 107 ? -9.813 -4.094 -13.008 1.00 89.44 107 ASN A CA 1
ATOM 785 C C . ASN A 1 107 ? -8.298 -3.872 -12.991 1.00 89.44 107 ASN A C 1
ATOM 787 O O . ASN A 1 107 ? -7.779 -2.992 -13.683 1.00 89.44 107 ASN A O 1
ATOM 791 N N . LEU A 1 108 ? -7.591 -4.626 -12.153 1.00 91.69 108 LEU A N 1
ATOM 792 C CA . LEU A 1 108 ? -6.142 -4.560 -12.016 1.00 91.69 108 LEU A CA 1
ATOM 793 C C . LEU A 1 108 ? -5.572 -5.970 -12.100 1.00 91.69 108 LEU A C 1
ATOM 795 O O . LEU A 1 108 ? -5.959 -6.850 -11.338 1.00 91.69 108 LEU A O 1
ATOM 799 N N . SER A 1 109 ? -4.649 -6.168 -13.033 1.00 90.69 109 SER A N 1
ATOM 800 C CA . SER A 1 109 ? -3.860 -7.388 -13.135 1.00 90.69 109 SER A CA 1
ATOM 801 C C . SER A 1 109 ? -2.489 -7.187 -12.499 1.00 90.69 109 SER A C 1
ATOM 803 O O . SER A 1 109 ? -2.007 -6.055 -12.373 1.00 90.69 109 SER A O 1
ATOM 805 N N . ALA A 1 110 ? -1.828 -8.304 -12.190 1.00 92.00 110 ALA A N 1
ATOM 806 C CA . ALA A 1 110 ? -0.416 -8.300 -11.841 1.00 92.00 110 ALA A CA 1
ATOM 807 C C . ALA A 1 110 ? 0.394 -7.511 -12.881 1.00 92.00 110 ALA A C 1
ATOM 809 O O . ALA A 1 110 ? 0.219 -7.718 -14.089 1.00 92.00 110 ALA A O 1
ATOM 810 N N . TRP A 1 111 ? 1.267 -6.607 -12.427 1.00 93.38 111 TRP A N 1
ATOM 811 C CA . TRP A 1 111 ? 2.199 -5.951 -13.341 1.00 93.38 111 TRP A CA 1
ATOM 812 C C . TRP A 1 111 ? 3.114 -7.001 -13.983 1.00 93.38 111 TRP A C 1
ATOM 814 O O . TRP A 1 111 ? 3.582 -7.933 -13.324 1.00 93.38 111 TRP A O 1
ATOM 824 N N . SER A 1 112 ? 3.380 -6.840 -15.276 1.00 90.12 112 SE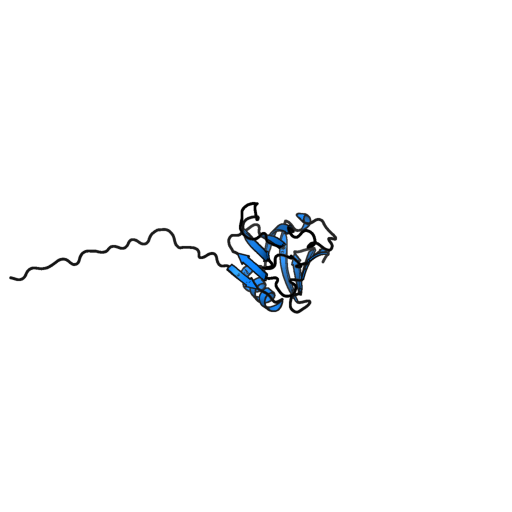R A N 1
ATOM 825 C CA . SER A 1 112 ? 4.257 -7.720 -16.048 1.00 90.12 112 SER A CA 1
ATOM 826 C C . SER A 1 112 ? 5.272 -6.918 -16.852 1.00 90.12 112 SER A C 1
ATOM 828 O O . SER A 1 112 ? 5.052 -5.753 -17.197 1.00 90.12 112 SER A O 1
ATOM 830 N N . PHE A 1 113 ? 6.404 -7.554 -17.155 1.00 84.44 113 PHE A N 1
ATOM 831 C CA . PHE A 1 113 ? 7.455 -6.941 -17.956 1.00 84.44 113 PHE A CA 1
ATOM 832 C C . PHE A 1 113 ? 6.904 -6.500 -19.320 1.00 84.44 113 PHE A C 1
ATOM 834 O O . PHE A 1 113 ? 6.253 -7.276 -20.014 1.00 84.44 113 PHE A O 1
ATOM 841 N N . GLY A 1 114 ? 7.160 -5.244 -19.691 1.00 82.25 114 GLY A N 1
ATOM 842 C CA . GLY A 1 114 ? 6.616 -4.620 -20.902 1.00 82.25 114 GLY A CA 1
ATOM 843 C C . GLY A 1 114 ? 5.406 -3.712 -20.662 1.00 82.25 114 GLY A C 1
ATOM 844 O O . GLY A 1 114 ? 5.090 -2.903 -21.532 1.00 82.25 114 GLY A O 1
ATOM 845 N N . GLN A 1 115 ? 4.769 -3.757 -19.484 1.00 85.56 115 GLN A N 1
ATOM 846 C CA . GLN A 1 115 ? 3.764 -2.755 -19.119 1.00 85.56 115 GLN A CA 1
ATOM 847 C C . GLN A 1 115 ? 4.413 -1.417 -18.725 1.00 85.56 115 GLN A C 1
ATOM 849 O O . GLN A 1 115 ? 5.458 -1.402 -18.061 1.00 85.56 115 GLN A O 1
ATOM 854 N N . PRO A 1 116 ? 3.800 -0.277 -19.096 1.00 79.38 116 PRO A N 1
ATOM 855 C CA . PRO A 1 116 ? 4.339 1.035 -18.772 1.00 79.38 116 PRO A CA 1
ATOM 856 C C . PRO A 1 116 ? 4.366 1.261 -17.258 1.00 79.38 116 PRO A C 1
ATOM 858 O O . PRO A 1 116 ? 3.419 0.923 -16.559 1.00 79.38 116 PRO A O 1
ATOM 861 N N . SER A 1 117 ? 5.445 1.891 -16.782 1.00 83.69 117 SER A N 1
ATOM 862 C CA . SER A 1 117 ? 5.651 2.320 -15.391 1.00 83.69 117 SER A CA 1
ATOM 863 C C . SER A 1 117 ? 5.392 1.235 -14.336 1.00 83.69 117 SER A C 1
ATOM 865 O O . SER A 1 117 ? 4.297 1.127 -13.790 1.00 83.69 117 SER A O 1
ATOM 867 N N . MET A 1 118 ? 6.441 0.505 -13.959 1.00 90.44 118 MET A N 1
ATOM 868 C CA . MET A 1 118 ? 6.387 -0.450 -12.850 1.00 90.44 118 MET A CA 1
ATOM 869 C C . MET A 1 118 ? 5.950 0.239 -11.538 1.00 90.44 118 MET A C 1
ATOM 871 O O . MET A 1 118 ? 6.598 1.219 -11.135 1.00 90.44 118 MET A O 1
ATOM 875 N N . PRO A 1 119 ? 4.876 -0.235 -10.872 1.00 94.38 119 PRO A N 1
ATOM 876 C CA . PRO A 1 119 ? 4.477 0.285 -9.569 1.00 94.38 119 PRO A CA 1
ATOM 877 C C . PRO A 1 119 ? 5.533 -0.080 -8.524 1.00 94.38 119 PRO A C 1
ATOM 879 O O . PRO A 1 119 ? 6.223 -1.085 -8.652 1.00 94.38 119 PRO A O 1
ATOM 882 N N . THR A 1 120 ? 5.670 0.722 -7.474 1.00 96.00 120 THR A N 1
ATOM 883 C CA . THR A 1 120 ? 6.577 0.420 -6.359 1.00 96.00 120 THR A CA 1
ATOM 884 C C . THR A 1 120 ? 6.071 -0.779 -5.548 1.00 96.00 120 THR A C 1
ATOM 886 O O . THR A 1 120 ? 6.862 -1.624 -5.123 1.00 96.00 120 THR A O 1
ATOM 889 N N . GLY A 1 121 ? 4.751 -0.896 -5.401 1.00 96.69 121 GLY A N 1
ATOM 890 C CA . GLY A 1 121 ? 4.078 -2.079 -4.878 1.00 96.69 121 GLY A CA 1
ATOM 891 C C . GLY A 1 121 ? 2.655 -2.191 -5.416 1.00 96.69 121 GLY A C 1
ATOM 892 O O . GLY A 1 121 ? 2.102 -1.216 -5.929 1.00 96.69 121 GLY A O 1
ATOM 893 N N . GLN A 1 122 ? 2.064 -3.371 -5.300 1.00 97.06 122 GLN A N 1
ATOM 894 C CA . GLN A 1 122 ? 0.732 -3.672 -5.801 1.00 97.06 122 GLN A CA 1
ATOM 895 C C . GLN A 1 122 ? 0.001 -4.606 -4.836 1.00 97.06 122 GLN A C 1
ATOM 897 O O . GLN A 1 122 ? 0.523 -5.663 -4.487 1.00 97.06 122 GLN A O 1
ATOM 902 N N . LEU A 1 123 ? -1.206 -4.214 -4.427 1.00 97.88 123 LEU A N 1
ATOM 903 C CA . LEU A 1 123 ? -2.132 -5.030 -3.644 1.00 97.88 123 LEU A CA 1
ATOM 904 C C . LEU A 1 123 ? -3.293 -5.447 -4.551 1.00 97.88 123 LEU A C 1
ATOM 906 O O . LEU A 1 123 ? -4.014 -4.591 -5.056 1.00 97.88 123 LEU A O 1
ATOM 910 N N . LEU A 1 124 ? -3.441 -6.744 -4.794 1.00 97.88 124 LEU A N 1
ATOM 911 C CA . LEU A 1 124 ? -4.478 -7.331 -5.643 1.00 97.88 124 LEU A CA 1
ATOM 912 C C . LEU A 1 124 ? -5.562 -7.966 -4.775 1.00 97.88 124 LEU A C 1
ATOM 914 O O . LEU A 1 124 ? -5.240 -8.558 -3.743 1.00 97.88 124 LEU A O 1
ATOM 918 N N . PHE A 1 125 ? -6.814 -7.896 -5.224 1.00 97.56 125 PHE A N 1
ATOM 919 C CA . PHE A 1 125 ? -7.959 -8.471 -4.514 1.00 97.56 125 PHE A CA 1
ATOM 920 C C . PHE A 1 125 ? -8.545 -9.687 -5.237 1.00 97.56 125 PHE A C 1
ATOM 922 O O . PHE A 1 125 ? -8.462 -9.795 -6.461 1.00 97.56 125 PHE A O 1
ATOM 929 N N . GLU A 1 126 ? -9.144 -10.611 -4.481 1.00 96.00 126 GLU A N 1
ATOM 930 C CA . GLU A 1 126 ? -9.712 -11.860 -5.020 1.00 96.00 126 GLU A CA 1
ATOM 931 C C . GLU A 1 126 ? -10.885 -11.616 -5.976 1.00 96.00 126 GLU A C 1
ATOM 933 O O . GLU A 1 126 ? -11.026 -12.316 -6.976 1.00 96.00 126 GLU A O 1
ATOM 938 N N . GLY A 1 127 ? -11.689 -10.579 -5.718 1.00 87.69 127 GLY A N 1
ATOM 939 C CA . GLY A 1 127 ? -12.790 -10.153 -6.590 1.00 87.69 127 GLY A CA 1
ATOM 940 C C . GLY A 1 127 ? -12.341 -9.480 -7.893 1.00 87.69 127 GLY A C 1
ATOM 941 O O . GLY A 1 127 ? -13.179 -9.000 -8.656 1.00 87.69 127 GLY A O 1
ATOM 942 N N . GLY A 1 128 ? -11.030 -9.428 -8.146 1.00 89.00 128 GLY A N 1
ATOM 943 C CA . GLY A 1 128 ? -10.425 -8.599 -9.174 1.00 89.00 128 GLY A CA 1
ATOM 944 C C . GLY A 1 128 ? -10.167 -7.178 -8.679 1.00 89.00 128 GLY A C 1
ATOM 945 O O . GLY A 1 128 ? -10.567 -6.773 -7.588 1.00 89.00 128 GLY A O 1
ATOM 946 N N . GLY A 1 129 ? -9.448 -6.409 -9.490 1.00 92.12 129 GLY A N 1
ATOM 947 C CA . GLY A 1 129 ? -9.056 -5.065 -9.090 1.00 92.12 129 GLY A CA 1
ATOM 948 C C . GLY A 1 129 ? -7.933 -5.055 -8.062 1.00 92.12 129 GLY A C 1
ATOM 949 O O . GLY A 1 129 ? -7.278 -6.061 -7.779 1.00 92.12 129 GLY A O 1
ATOM 950 N N . GLY A 1 130 ? -7.659 -3.863 -7.557 1.00 95.81 130 GLY A N 1
ATOM 951 C CA . GLY A 1 130 ? -6.590 -3.668 -6.601 1.00 95.81 130 GLY A CA 1
ATOM 952 C C . GLY A 1 130 ? -6.072 -2.249 -6.585 1.00 95.81 130 GLY A C 1
ATOM 953 O O . GLY A 1 130 ? -6.663 -1.319 -7.141 1.00 95.81 130 GLY A O 1
ATOM 954 N N . ILE A 1 131 ? -4.927 -2.108 -5.940 1.00 96.56 131 ILE A N 1
ATOM 955 C CA . ILE A 1 131 ? -4.286 -0.840 -5.684 1.00 96.56 131 ILE A CA 1
ATOM 956 C C . ILE A 1 131 ? -2.830 -0.899 -6.135 1.00 96.56 131 ILE A C 1
ATOM 958 O O . ILE A 1 131 ? -2.074 -1.781 -5.734 1.00 96.56 131 ILE A O 1
ATOM 962 N N . ASN A 1 132 ? -2.421 0.085 -6.929 1.00 96.50 132 ASN A N 1
ATOM 963 C CA . ASN A 1 132 ? -1.020 0.349 -7.228 1.00 96.50 132 ASN A CA 1
ATOM 964 C C . ASN A 1 132 ? -0.484 1.464 -6.330 1.00 96.50 132 ASN A C 1
ATOM 966 O O . ASN A 1 132 ? -1.050 2.554 -6.277 1.00 96.50 132 ASN A O 1
ATOM 970 N N . PHE A 1 133 ? 0.675 1.230 -5.728 1.00 96.62 133 PHE A N 1
ATOM 971 C CA . PHE A 1 133 ? 1.498 2.245 -5.078 1.00 96.62 133 PHE A CA 1
ATOM 972 C C . PHE A 1 133 ? 2.562 2.688 -6.076 1.00 96.62 133 PHE A C 1
ATOM 974 O O . PHE A 1 133 ? 3.410 1.889 -6.467 1.00 96.62 133 PHE A O 1
ATOM 981 N N . SER A 1 134 ? 2.505 3.927 -6.556 1.00 94.50 134 SER A N 1
ATOM 982 C CA . SER A 1 134 ? 3.343 4.393 -7.668 1.00 94.50 134 SER A CA 1
ATOM 983 C C . SER A 1 134 ? 3.976 5.749 -7.399 1.00 94.50 134 SER A C 1
ATOM 985 O O . SER A 1 134 ? 3.377 6.621 -6.784 1.00 94.50 134 SER A O 1
ATOM 987 N N . GLU A 1 135 ? 5.167 5.957 -7.951 1.00 90.19 135 GLU A N 1
ATOM 988 C CA . GLU A 1 135 ? 5.844 7.257 -7.986 1.00 90.19 135 GLU A CA 1
ATOM 989 C C . GLU A 1 135 ? 6.181 7.604 -9.431 1.00 90.19 135 GLU A C 1
ATOM 991 O O . GLU A 1 135 ? 6.696 6.755 -10.161 1.00 90.19 135 GLU A O 1
ATOM 996 N N . ALA A 1 136 ? 5.964 8.853 -9.844 1.00 82.56 136 ALA A N 1
ATOM 997 C CA . ALA A 1 136 ? 6.356 9.312 -11.181 1.00 82.56 136 ALA A CA 1
ATOM 998 C C . ALA A 1 136 ? 7.887 9.424 -11.348 1.00 82.56 136 ALA A C 1
ATOM 1000 O O . ALA A 1 136 ? 8.405 9.397 -12.463 1.00 82.56 136 ALA A O 1
ATOM 1001 N N . ALA A 1 137 ? 8.623 9.549 -10.241 1.00 76.94 137 ALA A N 1
ATOM 1002 C CA . ALA A 1 137 ? 10.067 9.731 -10.253 1.00 76.94 137 ALA A CA 1
ATOM 1003 C C . ALA A 1 137 ? 10.822 8.459 -10.687 1.00 76.94 137 ALA A C 1
ATOM 1005 O O . ALA A 1 137 ? 10.370 7.328 -10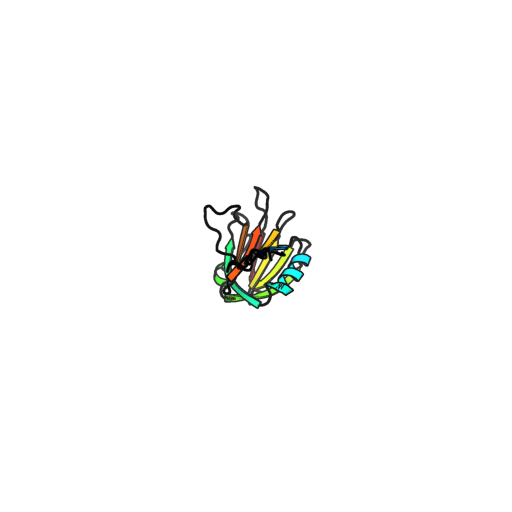.473 1.00 76.94 137 ALA A O 1
ATOM 1006 N N . LYS A 1 138 ? 12.019 8.657 -11.265 1.00 75.81 138 LYS A N 1
ATOM 1007 C CA . LYS A 1 138 ? 12.969 7.570 -11.575 1.00 75.81 138 LYS A CA 1
ATOM 1008 C C . LYS A 1 138 ? 13.428 6.851 -10.305 1.00 75.81 138 LYS A C 1
ATOM 1010 O O . LYS A 1 138 ? 13.548 5.632 -10.296 1.00 75.81 138 LYS A O 1
ATOM 1015 N N . THR A 1 139 ? 13.650 7.606 -9.232 1.00 79.94 139 THR A N 1
ATOM 1016 C CA . THR A 1 139 ? 13.986 7.063 -7.914 1.00 79.94 139 THR A CA 1
ATOM 1017 C C . THR A 1 139 ? 12.705 6.722 -7.168 1.00 79.94 139 THR A C 1
ATOM 1019 O O . THR A 1 139 ? 11.914 7.621 -6.892 1.00 79.94 139 THR A O 1
ATOM 1022 N N . LYS A 1 140 ? 12.523 5.444 -6.828 1.00 83.62 140 LYS A N 1
ATOM 1023 C CA . LYS A 1 140 ? 11.415 4.984 -5.983 1.00 83.62 140 LYS A CA 1
ATOM 1024 C C . LYS A 1 140 ? 11.794 5.111 -4.508 1.00 83.62 140 LYS A C 1
ATOM 1026 O O . LYS A 1 140 ? 12.894 4.707 -4.124 1.00 83.62 140 LYS A O 1
ATOM 1031 N N . ARG A 1 141 ? 10.916 5.703 -3.705 1.00 91.56 141 ARG A N 1
ATOM 1032 C CA . ARG A 1 141 ? 11.100 5.982 -2.276 1.00 91.56 141 ARG A CA 1
ATOM 1033 C C . ARG A 1 141 ? 9.905 5.585 -1.420 1.00 91.56 141 ARG A C 1
ATOM 1035 O O . ARG A 1 141 ? 10.071 5.610 -0.205 1.00 91.56 141 ARG A O 1
ATOM 1042 N N . ILE A 1 142 ? 8.769 5.186 -2.002 1.00 96.06 142 ILE A N 1
ATOM 1043 C CA . ILE A 1 142 ? 7.671 4.595 -1.224 1.00 96.06 142 ILE A CA 1
ATOM 1044 C C . ILE A 1 142 ? 8.236 3.442 -0.400 1.00 96.06 142 ILE A C 1
ATOM 1046 O O . ILE A 1 142 ? 9.025 2.632 -0.910 1.00 96.06 142 ILE A O 1
ATOM 1050 N N . THR A 1 143 ? 7.828 3.379 0.864 1.00 97.62 143 THR A N 1
ATOM 1051 C CA . THR A 1 143 ? 8.234 2.305 1.765 1.00 97.62 143 THR A CA 1
ATOM 1052 C C . THR A 1 143 ? 7.047 1.531 2.312 1.00 97.62 143 THR A C 1
ATOM 1054 O O . THR A 1 143 ? 5.964 2.084 2.483 1.00 97.62 143 THR A O 1
ATOM 1057 N N . PHE A 1 144 ? 7.288 0.251 2.583 1.00 98.12 144 PHE A N 1
ATOM 1058 C CA . PHE A 1 144 ? 6.343 -0.697 3.149 1.00 98.12 144 PHE A CA 1
ATOM 1059 C C . PHE A 1 144 ? 6.961 -1.350 4.380 1.00 98.12 144 PHE A C 1
ATOM 1061 O O . PHE A 1 144 ? 8.142 -1.723 4.370 1.00 98.12 144 PHE A O 1
ATOM 1068 N N . ARG A 1 145 ? 6.152 -1.525 5.419 1.00 98.19 145 ARG A N 1
ATOM 1069 C CA . ARG A 1 145 ? 6.455 -2.386 6.563 1.00 98.19 145 ARG A CA 1
ATOM 1070 C C . ARG A 1 145 ? 5.258 -3.273 6.833 1.00 98.19 145 ARG A C 1
ATOM 1072 O O . ARG A 1 145 ? 4.126 -2.825 6.681 1.00 98.19 145 ARG A O 1
ATOM 1079 N N . ILE A 1 146 ? 5.525 -4.511 7.221 1.00 97.81 146 ILE A N 1
ATOM 1080 C CA . ILE A 1 146 ? 4.482 -5.465 7.587 1.00 97.81 146 ILE A CA 1
ATOM 1081 C C . ILE A 1 146 ? 4.744 -5.930 9.005 1.00 97.81 146 ILE A C 1
ATOM 1083 O O . ILE A 1 146 ? 5.830 -6.438 9.293 1.00 97.81 146 ILE A O 1
ATOM 1087 N N . SER A 1 147 ? 3.742 -5.776 9.858 1.00 97.44 147 SER A N 1
ATOM 1088 C CA . SER A 1 147 ? 3.752 -6.270 11.229 1.00 97.44 147 SER A CA 1
ATOM 1089 C C . SER A 1 147 ? 2.501 -7.088 11.517 1.00 97.44 147 SER A C 1
ATOM 1091 O O . SER A 1 147 ? 1.531 -7.071 10.756 1.00 97.44 147 SER A O 1
ATOM 1093 N N . ARG A 1 148 ? 2.524 -7.817 12.631 1.00 95.44 148 ARG A N 1
ATOM 1094 C CA . ARG A 1 148 ? 1.291 -8.357 13.219 1.00 95.44 148 ARG A CA 1
ATOM 1095 C C . ARG A 1 148 ? 0.490 -7.205 13.841 1.00 95.44 148 ARG A C 1
ATOM 1097 O O . ARG A 1 148 ? 1.101 -6.227 14.280 1.00 95.44 148 ARG A O 1
ATOM 1104 N N . ALA A 1 149 ? -0.837 -7.305 13.793 1.00 85.19 149 ALA A N 1
ATOM 1105 C CA . ALA A 1 149 ? -1.755 -6.360 14.432 1.00 85.19 149 ALA A CA 1
ATOM 1106 C C . ALA A 1 149 ? -1.765 -6.506 15.962 1.00 85.19 149 ALA A C 1
ATOM 1108 O O . ALA A 1 149 ? -1.470 -7.621 16.454 1.00 85.19 149 ALA A O 1
#

Secondary structure (DSSP, 8-state):
------------PPPS-------EEEE-SHHHHHHHIIIIITTPBEEEEEE-STTTEEEESS-GGGGTTPBEEEEEESSSSEEEEEETTEEEEEE-TTTEEEEEESS-PPP-TTSSS--SEEEEETTS-EEEEEESSSS---EEEEEE-